Protein AF-A0A851G5E2-F1 (afdb_monomer_lite)

Structure (mmCIF, N/CA/C/O backbone):
data_AF-A0A851G5E2-F1
#
_entry.id   AF-A0A851G5E2-F1
#
loop_
_atom_site.group_PDB
_atom_site.id
_atom_site.type_symbol
_atom_site.label_atom_id
_atom_site.label_alt_id
_atom_site.label_comp_id
_atom_site.label_asym_id
_atom_site.label_entity_id
_atom_site.label_seq_id
_atom_site.pdbx_PDB_ins_code
_atom_site.Cartn_x
_atom_site.Cartn_y
_atom_site.Cartn_z
_atom_site.occupancy
_atom_site.B_iso_or_equiv
_atom_site.auth_seq_id
_atom_site.auth_comp_id
_atom_site.auth_asym_id
_atom_site.auth_atom_id
_atom_site.pdbx_PDB_model_num
ATOM 1 N N . MET A 1 1 ? -15.913 -4.562 7.575 1.00 40.44 1 MET A N 1
ATOM 2 C CA . MET A 1 1 ? -14.440 -4.598 7.731 1.00 40.44 1 MET A CA 1
ATOM 3 C C . MET A 1 1 ? -13.848 -4.770 6.353 1.00 40.44 1 MET A C 1
ATOM 5 O O . MET A 1 1 ? -14.316 -5.649 5.641 1.00 40.44 1 MET A O 1
ATOM 9 N N . ILE A 1 2 ? -12.958 -3.872 5.943 1.00 29.77 2 ILE A N 1
ATOM 10 C CA . ILE A 1 2 ? -12.624 -3.671 4.538 1.00 29.77 2 ILE A CA 1
ATOM 11 C C . ILE A 1 2 ? -11.145 -3.945 4.338 1.00 29.77 2 ILE A C 1
ATOM 13 O O . ILE A 1 2 ? -10.275 -3.302 4.914 1.00 29.77 2 ILE A O 1
ATOM 17 N N . SER A 1 3 ? -10.884 -4.963 3.534 1.00 35.50 3 SER A N 1
ATOM 18 C CA . SER A 1 3 ? -9.549 -5.460 3.249 1.00 35.50 3 SER A CA 1
ATOM 19 C C . SER A 1 3 ? -8.911 -4.660 2.116 1.00 35.50 3 SER A C 1
ATOM 21 O O . SER A 1 3 ? -9.549 -4.467 1.089 1.00 35.50 3 SER A O 1
ATOM 23 N N . TYR A 1 4 ? -7.653 -4.255 2.285 1.00 39.19 4 TYR A N 1
ATOM 24 C CA . TYR A 1 4 ? -6.773 -3.753 1.226 1.00 39.19 4 TYR A CA 1
ATOM 25 C C . TYR A 1 4 ? -5.666 -4.792 1.003 1.00 39.19 4 TYR A C 1
ATOM 27 O O . TYR A 1 4 ? -5.149 -5.345 1.975 1.00 39.19 4 TYR A O 1
ATOM 35 N N . GLN A 1 5 ? -5.346 -5.112 -0.253 1.00 44.69 5 GLN A N 1
ATOM 36 C CA . GLN A 1 5 ? -4.386 -6.162 -0.604 1.00 44.69 5 GLN A CA 1
ATOM 37 C C . GLN A 1 5 ? -3.057 -5.579 -1.084 1.00 44.69 5 GLN A C 1
ATOM 39 O O . GLN A 1 5 ? -3.024 -4.887 -2.094 1.00 44.69 5 GLN A O 1
ATOM 44 N N . GLU A 1 6 ? -1.957 -6.004 -0.465 1.00 39.84 6 GLU A N 1
ATOM 45 C CA . GLU A 1 6 ? -0.678 -6.156 -1.160 1.00 39.84 6 GLU A CA 1
ATOM 46 C C . GLU A 1 6 ? -0.006 -7.470 -0.716 1.00 39.84 6 GLU A C 1
ATOM 48 O O . GLU A 1 6 ? 0.286 -7.671 0.456 1.00 39.84 6 GLU A O 1
ATOM 53 N N . LEU A 1 7 ? 0.155 -8.380 -1.688 1.00 39.03 7 LEU A N 1
ATOM 54 C CA . LEU A 1 7 ? 1.101 -9.507 -1.759 1.00 39.03 7 LEU A CA 1
ATOM 55 C C . LEU A 1 7 ? 1.258 -10.443 -0.539 1.00 39.03 7 LEU A C 1
ATOM 57 O O . LEU A 1 7 ? 2.137 -10.241 0.277 1.00 39.03 7 LEU A O 1
ATOM 61 N N . VAL A 1 8 ? 0.537 -11.575 -0.535 1.00 37.22 8 VAL A N 1
ATOM 62 C CA . VAL A 1 8 ? 1.083 -12.953 -0.658 1.00 37.22 8 VAL A CA 1
ATOM 63 C C . VAL A 1 8 ? -0.094 -13.869 -1.022 1.00 37.22 8 VAL A C 1
ATOM 65 O O . VAL A 1 8 ? -1.099 -13.949 -0.319 1.00 37.22 8 VAL A O 1
ATOM 68 N N . ARG A 1 9 ? 0.000 -14.561 -2.163 1.00 41.72 9 ARG A N 1
ATOM 69 C CA . ARG A 1 9 ? -0.981 -15.572 -2.582 1.00 41.72 9 ARG A CA 1
ATOM 70 C C . ARG A 1 9 ? -1.024 -16.702 -1.554 1.00 41.72 9 ARG A C 1
ATOM 72 O O . ARG A 1 9 ? -0.116 -17.528 -1.549 1.00 41.72 9 ARG A O 1
ATOM 79 N N . THR A 1 10 ? -2.112 -16.823 -0.790 1.00 37.72 10 THR A N 1
ATOM 80 C CA . THR A 1 10 ? -2.692 -18.155 -0.521 1.00 37.72 10 THR A CA 1
ATOM 81 C C . THR A 1 10 ? -4.197 -18.134 -0.237 1.00 37.72 10 THR A C 1
ATOM 83 O O . THR A 1 10 ? -4.861 -19.073 -0.653 1.00 37.72 10 THR A O 1
ATOM 86 N N . PHE A 1 11 ? -4.793 -17.071 0.328 1.00 44.25 11 PHE A N 1
ATOM 87 C CA . PHE A 1 11 ? -6.260 -16.977 0.482 1.00 44.25 11 PHE A CA 1
ATOM 88 C C . PHE A 1 11 ? -6.763 -15.520 0.480 1.00 44.25 11 PHE A C 1
ATOM 90 O O . PHE A 1 11 ? -6.117 -14.663 1.082 1.00 44.25 11 PHE A O 1
ATOM 97 N N . PRO A 1 12 ? -7.907 -15.208 -0.162 1.00 57.44 12 PRO A N 1
ATOM 98 C CA . PRO A 1 12 ? -8.492 -13.872 -0.100 1.00 57.44 12 PRO A CA 1
ATOM 99 C C . PRO A 1 12 ? -8.936 -13.572 1.342 1.00 57.44 12 PRO A C 1
ATOM 101 O O . PRO A 1 12 ? -9.653 -14.364 1.951 1.00 57.44 12 PRO A O 1
ATOM 104 N N . ASN A 1 13 ? -8.518 -12.420 1.873 1.00 64.62 13 ASN A N 1
ATOM 105 C CA . ASN A 1 13 ? -8.986 -11.831 3.137 1.00 64.62 13 ASN A CA 1
ATOM 106 C C . ASN A 1 13 ? -8.504 -12.505 4.439 1.00 64.62 13 ASN A C 1
ATOM 108 O O . ASN A 1 13 ? -9.235 -12.492 5.428 1.00 64.62 13 ASN A O 1
ATOM 112 N N . ILE A 1 14 ? -7.304 -13.089 4.481 1.00 72.38 14 ILE A N 1
ATOM 113 C CA . ILE A 1 14 ? -6.687 -13.505 5.754 1.00 72.38 14 ILE A CA 1
ATOM 114 C C . ILE A 1 14 ? -5.698 -12.431 6.202 1.00 72.38 14 ILE A C 1
ATOM 116 O O . ILE A 1 14 ? -4.751 -12.118 5.486 1.00 72.38 14 ILE A O 1
ATOM 120 N N . TRP A 1 15 ? -5.945 -11.855 7.374 1.00 75.12 15 TRP A N 1
ATOM 121 C CA . TRP A 1 15 ? -5.050 -10.934 8.058 1.00 75.12 15 TRP A CA 1
ATOM 122 C C . TRP A 1 15 ? -4.247 -11.723 9.076 1.00 75.12 15 TRP A C 1
ATOM 124 O O . TRP A 1 15 ? -4.804 -12.328 9.986 1.00 75.12 15 TRP A O 1
ATOM 134 N N . ARG A 1 16 ? -2.938 -11.746 8.894 1.00 70.38 16 ARG A N 1
ATOM 135 C CA . ARG A 1 16 ? -2.016 -12.412 9.800 1.00 70.38 16 ARG A CA 1
ATOM 136 C C . ARG A 1 16 ? -1.575 -11.402 10.849 1.00 70.38 16 ARG A C 1
ATOM 138 O O . ARG A 1 16 ? -1.307 -10.267 10.491 1.00 70.38 16 ARG A O 1
ATOM 145 N N . PHE A 1 17 ? -1.498 -11.784 12.112 1.00 72.50 17 PHE A N 1
ATOM 146 C CA . PHE A 1 17 ? -0.977 -10.932 13.179 1.00 72.50 17 PHE A CA 1
ATOM 147 C C . PHE A 1 17 ? -0.005 -11.738 14.025 1.00 72.50 17 PHE A C 1
ATOM 149 O O . PHE A 1 17 ? -0.273 -12.901 14.326 1.00 72.50 17 PHE A O 1
ATOM 156 N N . ARG A 1 18 ? 1.115 -11.132 14.415 1.00 69.06 18 ARG A N 1
ATOM 157 C CA .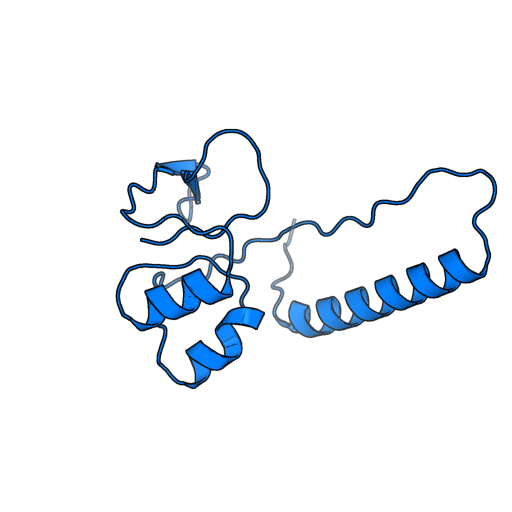 ARG A 1 18 ? 1.997 -11.711 15.429 1.00 69.06 18 ARG A CA 1
ATOM 158 C C . ARG A 1 18 ? 1.570 -11.163 16.785 1.00 69.06 18 ARG A C 1
ATOM 160 O O . ARG A 1 18 ? 1.254 -9.986 16.906 1.00 69.06 18 ARG A O 1
ATOM 167 N N . VAL A 1 19 ? 1.513 -12.016 17.801 1.00 66.12 19 VAL A N 1
ATOM 168 C CA . VAL A 1 19 ? 1.186 -11.558 19.156 1.00 66.12 19 VAL A CA 1
ATOM 169 C C . VAL A 1 19 ? 2.442 -10.970 19.797 1.00 66.12 19 VAL A C 1
ATOM 171 O O . VAL A 1 19 ? 3.482 -11.621 19.840 1.00 66.12 19 VAL A O 1
ATOM 174 N N . HIS A 1 20 ? 2.355 -9.747 20.323 1.00 62.59 20 HIS A N 1
ATOM 175 C CA . HIS A 1 20 ? 3.478 -9.083 20.987 1.00 62.59 20 HIS A CA 1
ATOM 176 C C . HIS A 1 20 ? 4.080 -9.960 22.104 1.00 62.59 20 HIS A C 1
ATOM 178 O O . HIS A 1 20 ? 3.400 -10.294 23.075 1.00 62.59 20 HIS A O 1
ATOM 184 N N . GLY A 1 21 ? 5.366 -10.304 21.980 1.00 63.59 21 GLY A N 1
ATOM 185 C CA . GLY A 1 21 ? 6.092 -11.143 22.946 1.00 63.59 21 GLY A CA 1
ATOM 186 C C . GLY A 1 21 ? 5.961 -12.657 22.733 1.00 63.59 21 GLY A C 1
ATOM 187 O O . GLY A 1 21 ? 6.449 -13.421 23.562 1.00 63.59 21 GLY A O 1
ATOM 188 N N . SER A 1 22 ? 5.335 -13.097 21.640 1.00 66.50 22 SER A N 1
ATOM 189 C CA . SER A 1 22 ? 5.270 -14.498 21.218 1.00 66.50 22 SER A CA 1
ATOM 190 C C . SER A 1 22 ? 5.665 -14.619 19.743 1.00 66.50 22 SER A C 1
ATOM 192 O O . SER A 1 22 ? 5.399 -13.719 18.950 1.00 66.50 22 SER A O 1
ATOM 194 N N . ASP A 1 23 ? 6.274 -15.740 19.353 1.00 68.62 23 ASP A N 1
ATOM 195 C CA . ASP A 1 23 ? 6.474 -16.071 17.930 1.00 68.62 23 ASP A CA 1
ATOM 196 C C . ASP A 1 23 ? 5.211 -16.697 17.303 1.00 68.62 23 ASP A C 1
ATOM 198 O O . ASP A 1 23 ? 5.206 -17.129 16.153 1.00 68.62 23 ASP A O 1
ATOM 202 N N . ASP A 1 24 ? 4.116 -16.746 18.067 1.00 71.81 24 ASP A N 1
ATOM 203 C CA . ASP A 1 24 ? 2.845 -17.277 17.602 1.00 71.81 24 ASP A CA 1
ATOM 204 C C . ASP A 1 24 ? 2.141 -16.288 16.661 1.00 71.81 24 ASP A C 1
ATOM 206 O O . ASP A 1 24 ? 2.003 -15.086 16.931 1.00 71.81 24 ASP A O 1
ATOM 210 N N . VAL A 1 25 ? 1.704 -16.824 15.527 1.00 72.31 25 VAL A N 1
ATOM 211 C CA . VAL A 1 25 ? 1.146 -16.079 14.405 1.00 72.31 25 VAL A CA 1
ATOM 212 C C . VAL A 1 25 ? -0.312 -16.482 14.242 1.00 72.31 25 VAL A C 1
ATOM 214 O O . VAL A 1 25 ? -0.622 -17.623 13.905 1.00 72.31 25 VAL A O 1
ATOM 217 N N . GLN A 1 26 ? -1.219 -15.532 14.455 1.00 72.31 26 GLN A N 1
ATOM 218 C CA . GLN A 1 26 ? -2.652 -15.754 14.320 1.00 72.31 26 GLN A CA 1
ATOM 219 C C . GLN A 1 26 ? -3.169 -15.268 12.969 1.00 72.31 26 GLN A C 1
ATOM 221 O O . GLN A 1 26 ? -3.072 -14.090 12.625 1.00 72.31 26 GLN A O 1
ATOM 226 N N . ASP A 1 27 ? -3.791 -16.185 12.235 1.00 76.31 27 ASP A N 1
ATOM 227 C CA . ASP A 1 27 ? -4.477 -15.900 10.981 1.00 76.31 27 ASP A CA 1
ATOM 228 C C . ASP A 1 27 ? -5.956 -15.586 11.251 1.00 76.31 27 ASP A C 1
ATOM 230 O O . ASP A 1 27 ? -6.750 -16.453 11.615 1.00 76.31 27 ASP A O 1
ATOM 234 N N . TYR A 1 28 ? -6.350 -14.336 11.027 1.00 70.00 28 TYR A N 1
ATOM 235 C CA . TYR A 1 28 ? -7.726 -13.862 11.118 1.00 70.00 28 TYR A CA 1
ATOM 236 C C . TYR A 1 28 ? -8.350 -13.771 9.732 1.00 70.00 28 TYR A C 1
ATOM 238 O O . TYR A 1 28 ? -8.005 -12.918 8.915 1.00 70.00 28 TYR A O 1
ATOM 246 N N . ARG A 1 29 ? -9.330 -14.633 9.456 1.00 72.12 29 ARG A N 1
ATOM 247 C CA . ARG A 1 29 ? -10.132 -14.530 8.234 1.00 72.12 29 ARG A CA 1
ATOM 248 C C . ARG A 1 29 ? -11.161 -13.410 8.378 1.00 72.12 29 ARG A C 1
ATOM 250 O O . ARG A 1 29 ? -12.096 -13.514 9.168 1.00 72.12 29 ARG A O 1
ATOM 257 N N . VAL A 1 30 ? -11.025 -12.371 7.565 1.00 67.56 30 VAL A N 1
ATOM 258 C CA . VAL A 1 30 ? -11.946 -11.237 7.525 1.00 67.56 30 VAL A CA 1
ATOM 259 C C . VAL A 1 30 ? -13.201 -11.618 6.741 1.00 67.56 30 VAL A C 1
ATOM 261 O O . VAL A 1 30 ? -13.180 -11.773 5.521 1.00 67.56 30 VAL A O 1
ATOM 264 N N . THR A 1 31 ? -14.321 -11.740 7.449 1.00 64.88 31 THR A N 1
ATOM 265 C CA . THR A 1 31 ? -15.661 -12.001 6.900 1.00 64.88 31 THR A CA 1
ATOM 266 C C . THR A 1 31 ? -16.446 -10.695 6.735 1.00 64.88 31 THR A C 1
ATOM 268 O O . THR A 1 31 ? -17.493 -10.477 7.339 1.00 64.88 31 THR A O 1
ATOM 271 N N . GLY A 1 32 ? -15.905 -9.764 5.948 1.00 65.69 32 GLY A N 1
ATOM 272 C CA . GLY A 1 32 ? -16.566 -8.490 5.656 1.00 65.69 32 GLY A CA 1
ATOM 273 C C . GLY A 1 32 ? -17.631 -8.607 4.561 1.00 65.69 32 GLY A C 1
ATOM 274 O O . GLY A 1 32 ? -17.441 -9.330 3.589 1.00 65.69 32 GLY A O 1
ATOM 275 N N . ASN A 1 33 ? -18.712 -7.826 4.671 1.00 68.94 33 ASN A N 1
ATOM 276 C CA . ASN A 1 33 ? -19.729 -7.688 3.612 1.00 68.94 33 ASN A CA 1
ATOM 277 C C . ASN A 1 33 ? -19.210 -6.959 2.359 1.00 68.94 33 ASN A C 1
ATOM 279 O O . ASN A 1 33 ? -19.854 -6.993 1.315 1.00 68.94 33 ASN A O 1
ATOM 283 N N . TYR A 1 34 ? -18.065 -6.282 2.473 1.00 68.69 34 TYR A N 1
ATOM 284 C CA . TYR A 1 34 ? -17.470 -5.475 1.416 1.00 68.69 34 TYR A CA 1
ATOM 285 C C . TYR A 1 34 ? -16.016 -5.887 1.214 1.00 68.69 34 TYR A C 1
ATOM 287 O O . TYR A 1 34 ? -15.219 -5.867 2.154 1.00 68.69 34 TYR A O 1
ATOM 295 N N . ILE A 1 35 ? -15.685 -6.244 -0.023 1.00 71.75 35 ILE A N 1
ATOM 296 C CA . ILE A 1 35 ? -14.327 -6.526 -0.484 1.00 71.75 35 ILE A CA 1
ATOM 297 C C . ILE A 1 35 ? -14.018 -5.474 -1.542 1.00 71.75 35 ILE A C 1
ATOM 299 O O . ILE A 1 35 ? -14.801 -5.293 -2.472 1.00 71.75 35 ILE A O 1
ATOM 303 N N . CYS A 1 36 ? -12.897 -4.778 -1.397 1.00 69.19 36 CYS A N 1
ATOM 304 C CA . CYS A 1 36 ? -12.422 -3.833 -2.395 1.00 69.19 36 CYS A CA 1
ATOM 305 C C . CYS A 1 36 ? -10.938 -4.066 -2.666 1.00 69.19 36 CYS A C 1
ATOM 307 O O . CYS A 1 36 ? -10.176 -4.427 -1.776 1.00 69.19 36 CYS A O 1
ATOM 309 N N . ASP A 1 37 ? -10.536 -3.839 -3.904 1.00 74.44 37 ASP A N 1
ATOM 310 C CA . ASP A 1 37 ? -9.152 -3.870 -4.376 1.00 74.44 37 ASP A CA 1
ATOM 311 C C . ASP A 1 37 ? -8.517 -2.467 -4.418 1.00 74.44 37 ASP A C 1
ATOM 313 O O . ASP A 1 37 ? -7.307 -2.332 -4.574 1.00 74.44 37 ASP A O 1
ATOM 317 N N . ASN A 1 38 ? -9.319 -1.415 -4.232 1.00 80.88 38 ASN A N 1
ATOM 318 C CA . ASN A 1 38 ? -8.887 -0.023 -4.274 1.00 80.88 38 ASN A CA 1
ATOM 319 C C . ASN A 1 38 ? -8.766 0.593 -2.867 1.00 80.88 38 ASN A C 1
ATOM 321 O O . ASN A 1 38 ? -9.736 0.622 -2.104 1.00 80.88 38 ASN A O 1
ATOM 325 N N . THR A 1 39 ? -7.602 1.177 -2.554 1.00 78.19 39 THR A N 1
ATOM 326 C CA . THR A 1 39 ? -7.332 1.873 -1.281 1.00 78.19 39 THR A CA 1
ATOM 327 C C . THR A 1 39 ? -8.298 3.022 -1.050 1.00 78.19 39 THR A C 1
ATOM 329 O O . THR A 1 39 ? -8.724 3.255 0.076 1.00 78.19 39 THR A O 1
ATOM 332 N N . GLN A 1 40 ? -8.631 3.769 -2.104 1.00 81.69 40 GLN A N 1
ATOM 333 C CA . GLN A 1 40 ? -9.439 4.975 -1.984 1.00 81.69 40 GLN A CA 1
ATOM 334 C C . GLN A 1 40 ? -10.878 4.631 -1.600 1.00 81.69 40 GLN A C 1
ATOM 336 O O . GLN A 1 40 ? -11.425 5.225 -0.676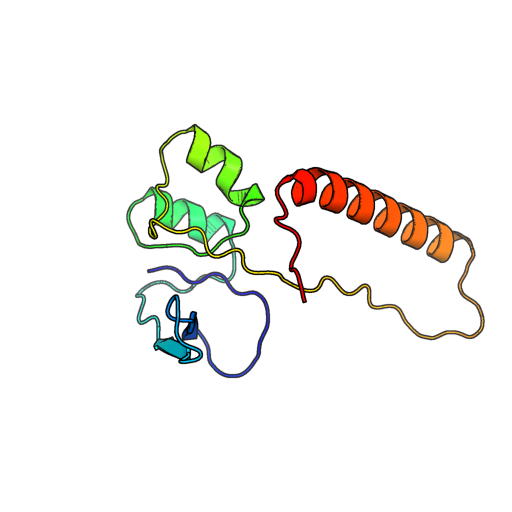 1.00 81.69 40 GLN A O 1
ATOM 341 N N . THR A 1 41 ? -11.466 3.621 -2.242 1.00 83.88 41 THR A N 1
ATOM 342 C CA . THR A 1 41 ? -12.787 3.102 -1.864 1.00 83.88 41 THR A CA 1
ATOM 343 C C . THR A 1 41 ? -12.763 2.543 -0.443 1.00 83.88 41 THR A C 1
ATOM 345 O O . THR A 1 41 ? -13.684 2.804 0.330 1.00 83.88 41 THR A O 1
ATOM 348 N N . ALA A 1 42 ? -11.693 1.832 -0.070 1.00 81.88 42 ALA A N 1
ATOM 349 C CA . ALA A 1 42 ? -11.533 1.300 1.279 1.00 81.88 42 ALA A CA 1
ATOM 350 C C . ALA A 1 42 ? -11.522 2.402 2.349 1.00 81.88 42 ALA A C 1
ATOM 352 O O . ALA A 1 42 ? -12.190 2.282 3.376 1.00 81.88 42 ALA A O 1
ATOM 353 N N . LEU A 1 43 ? -10.797 3.490 2.077 1.00 83.62 43 LEU A N 1
ATOM 354 C CA . LEU A 1 43 ? -10.716 4.667 2.937 1.00 83.62 43 LEU A CA 1
ATOM 355 C C . LEU A 1 43 ? -12.071 5.361 3.078 1.00 83.62 43 LEU A C 1
ATOM 357 O O . LEU A 1 43 ? -12.479 5.643 4.199 1.00 83.62 43 LEU A O 1
ATOM 361 N N . GLU A 1 44 ? -12.791 5.599 1.978 1.00 84.56 44 GLU A N 1
ATOM 362 C CA . GLU A 1 44 ? -14.118 6.230 2.035 1.00 84.56 44 GLU A CA 1
ATOM 363 C C . GLU A 1 44 ? -15.105 5.410 2.864 1.00 84.56 44 GLU A C 1
ATOM 365 O O . GLU A 1 44 ? -15.852 5.942 3.683 1.00 84.56 44 G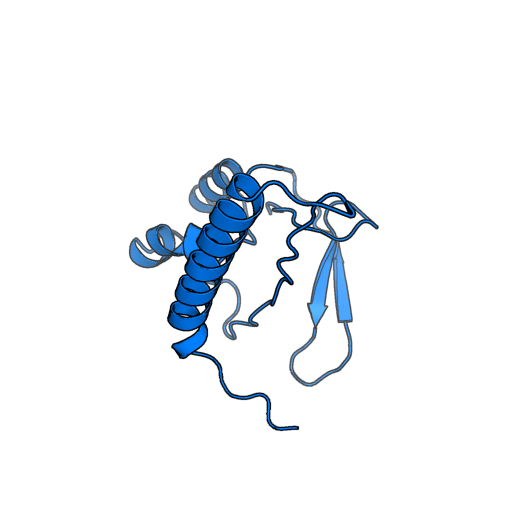LU A O 1
ATOM 370 N N . LEU A 1 45 ? -15.101 4.093 2.697 1.00 85.00 45 LEU A N 1
ATOM 371 C CA . LEU A 1 45 ? -15.975 3.231 3.474 1.00 85.00 45 LEU A CA 1
ATOM 372 C C . LEU A 1 45 ? -15.576 3.204 4.962 1.00 85.00 45 LEU A C 1
ATOM 374 O O . LEU A 1 45 ? -16.453 3.223 5.826 1.00 85.00 45 LEU A O 1
ATOM 378 N N . ALA A 1 46 ? -14.276 3.216 5.279 1.00 84.38 46 ALA A N 1
ATOM 379 C CA . ALA A 1 46 ? -13.798 3.333 6.658 1.00 84.38 46 ALA A CA 1
ATOM 380 C C . ALA A 1 46 ? -14.217 4.670 7.295 1.00 84.38 46 ALA A C 1
ATOM 382 O O . ALA A 1 46 ? -14.714 4.674 8.420 1.00 84.38 46 ALA A O 1
ATOM 383 N N . ARG A 1 47 ? -14.127 5.786 6.555 1.00 83.69 47 ARG A N 1
ATOM 384 C CA . ARG A 1 47 ? -14.625 7.102 7.003 1.00 83.69 47 ARG A CA 1
ATOM 385 C C . ARG A 1 47 ? -16.124 7.098 7.296 1.00 83.69 47 ARG A C 1
ATOM 387 O O . ARG A 1 47 ? -16.573 7.759 8.223 1.00 83.69 47 ARG A O 1
ATOM 394 N N . ASN A 1 48 ? -16.899 6.338 6.526 1.00 86.94 48 ASN A N 1
ATOM 395 C CA . ASN A 1 48 ? -18.339 6.179 6.731 1.00 86.94 48 ASN A CA 1
ATOM 396 C C . ASN A 1 48 ? -18.692 5.143 7.819 1.00 86.94 48 ASN A C 1
ATOM 398 O O . ASN A 1 48 ? -19.842 4.719 7.907 1.00 86.94 48 ASN A O 1
ATOM 402 N N . ASN A 1 49 ? -17.733 4.736 8.660 1.00 80.38 49 ASN A N 1
ATOM 403 C CA . ASN A 1 49 ? -17.906 3.749 9.733 1.00 80.38 49 ASN A CA 1
ATOM 404 C C . ASN A 1 49 ? -18.301 2.340 9.245 1.00 80.38 49 ASN A C 1
ATOM 406 O O . ASN A 1 49 ? -18.867 1.548 9.998 1.00 80.38 49 ASN A O 1
ATOM 410 N N . LEU A 1 50 ? -17.984 1.988 7.993 1.00 80.69 50 LEU A N 1
ATOM 411 C CA . LEU A 1 50 ? -18.322 0.686 7.394 1.00 80.69 50 LEU A CA 1
ATOM 412 C C . LEU A 1 50 ? -17.204 -0.364 7.556 1.00 80.69 50 LEU A C 1
ATOM 414 O O . LEU A 1 50 ? -17.284 -1.487 7.035 1.00 80.69 50 LEU A O 1
ATOM 418 N N . GLY A 1 51 ? -16.158 -0.047 8.324 1.00 77.75 51 GLY A N 1
ATOM 419 C CA . GLY A 1 51 ? -15.165 -1.025 8.744 1.00 77.75 51 GLY A CA 1
ATOM 420 C C . GLY A 1 51 ? -13.806 -0.452 9.115 1.00 77.75 51 GLY A C 1
ATOM 421 O O . GLY A 1 51 ? -13.612 0.751 9.219 1.00 77.75 51 GLY A O 1
ATOM 422 N N . ILE A 1 52 ? -12.867 -1.377 9.286 1.00 79.44 52 ILE A N 1
ATOM 423 C CA . ILE A 1 52 ? -11.442 -1.124 9.495 1.00 79.44 52 ILE A CA 1
ATOM 424 C C . ILE A 1 52 ? -10.740 -1.318 8.155 1.00 79.44 52 ILE A C 1
ATOM 426 O O . ILE A 1 52 ? -11.115 -2.240 7.427 1.00 79.44 52 ILE A O 1
ATOM 430 N N . VAL A 1 53 ? -9.753 -0.474 7.857 1.00 79.81 53 VAL A N 1
ATOM 431 C CA . VAL A 1 53 ? -8.896 -0.559 6.670 1.00 79.81 53 VAL A CA 1
ATOM 432 C C . VAL A 1 53 ? -7.440 -0.712 7.095 1.00 79.81 53 VAL A C 1
ATOM 434 O O . VAL A 1 53 ? -6.990 -0.063 8.038 1.00 79.81 53 VAL A O 1
ATOM 437 N N . PHE A 1 54 ? -6.703 -1.559 6.383 1.00 76.56 54 PHE A N 1
ATOM 438 C CA . PHE A 1 54 ? -5.252 -1.652 6.491 1.00 76.56 54 PHE A CA 1
ATOM 439 C C . PHE A 1 54 ? -4.638 -0.881 5.323 1.00 76.56 54 PHE A C 1
ATOM 441 O O . PHE A 1 54 ? -4.896 -1.216 4.176 1.00 76.56 54 PHE A O 1
ATOM 448 N N . ALA A 1 55 ? -3.886 0.186 5.574 1.00 76.88 55 ALA A N 1
ATOM 449 C CA . ALA A 1 55 ? -3.292 0.983 4.503 1.00 76.88 55 ALA A CA 1
ATOM 450 C C . ALA A 1 55 ? -1.935 1.556 4.932 1.00 76.88 55 ALA A C 1
ATOM 452 O O . ALA A 1 55 ? -1.708 1.752 6.130 1.00 76.88 55 ALA A O 1
ATOM 453 N N . PRO A 1 56 ? -1.045 1.870 3.975 1.00 74.38 56 PRO A N 1
ATOM 454 C CA . PRO A 1 56 ? 0.220 2.527 4.274 1.00 74.38 56 PRO A CA 1
ATOM 455 C C . PRO A 1 56 ? 0.014 3.854 5.017 1.00 74.38 56 PRO A C 1
ATOM 457 O O . PRO A 1 56 ? -0.910 4.618 4.708 1.00 74.38 56 PRO A O 1
ATOM 460 N N . LYS A 1 57 ? 0.918 4.164 5.959 1.00 74.50 57 LYS A N 1
ATOM 461 C CA . LYS A 1 57 ? 0.862 5.383 6.794 1.00 74.50 57 LYS A CA 1
ATOM 462 C C . LYS A 1 57 ? 0.703 6.662 5.958 1.00 74.50 57 LYS A C 1
ATOM 464 O O . LYS A 1 57 ? -0.022 7.573 6.355 1.00 74.50 57 LYS A O 1
ATOM 469 N N . GLU A 1 58 ? 1.297 6.704 4.768 1.00 75.25 58 GLU A N 1
ATOM 470 C CA . GLU A 1 58 ? 1.291 7.909 3.930 1.00 75.25 58 GLU A CA 1
ATOM 471 C C . GLU A 1 58 ? -0.052 8.204 3.285 1.00 75.25 58 GLU A C 1
ATOM 473 O O . GLU A 1 58 ? -0.441 9.371 3.192 1.00 75.25 58 GLU A O 1
ATOM 478 N N . SER A 1 59 ? -0.812 7.167 2.941 1.00 74.88 59 SER A N 1
ATOM 479 C CA . SER A 1 59 ? -2.191 7.319 2.478 1.00 74.88 59 SER A CA 1
ATOM 480 C C . SER A 1 59 ? -3.106 7.804 3.607 1.00 74.88 59 SER A C 1
ATOM 482 O O . SER A 1 59 ? -4.036 8.571 3.363 1.00 74.88 59 SER A O 1
ATOM 484 N N . LEU A 1 60 ? -2.812 7.413 4.852 1.00 77.31 60 LEU A N 1
ATOM 485 C CA . LEU A 1 60 ? -3.597 7.754 6.042 1.00 77.31 60 LEU A CA 1
ATOM 486 C C . LEU A 1 60 ? -3.228 9.109 6.661 1.00 77.31 60 LEU A C 1
ATOM 488 O O . LEU A 1 60 ? -4.002 9.648 7.448 1.00 77.31 60 LEU A O 1
ATOM 492 N N . ARG A 1 61 ? -2.082 9.701 6.300 1.00 77.56 61 ARG A N 1
ATOM 493 C CA . ARG A 1 61 ? -1.547 10.926 6.923 1.00 77.56 61 ARG A CA 1
ATOM 494 C C . ARG A 1 61 ? -2.534 12.100 6.919 1.00 77.56 61 ARG A C 1
ATOM 496 O O . ARG A 1 61 ? -2.566 12.873 7.874 1.00 77.56 61 ARG A O 1
ATOM 503 N N . LYS A 1 62 ? -3.325 12.253 5.853 1.00 79.44 62 LYS A N 1
ATOM 504 C CA . LYS A 1 62 ? -4.351 13.308 5.753 1.00 79.44 62 LYS A CA 1
ATOM 505 C C . LYS A 1 62 ? -5.526 13.042 6.699 1.00 79.44 62 LYS A C 1
ATOM 507 O O . LYS A 1 62 ? -5.952 13.940 7.413 1.00 79.44 62 LYS A O 1
ATOM 512 N N . GLU A 1 63 ? -5.978 11.797 6.760 1.00 78.75 63 GLU A N 1
ATOM 513 C CA . GLU A 1 63 ? -7.130 11.377 7.565 1.00 78.75 63 GLU A CA 1
ATOM 514 C C . GLU A 1 63 ? -6.849 11.369 9.058 1.00 78.75 63 GLU A C 1
ATOM 516 O O . GLU A 1 63 ? -7.702 11.757 9.854 1.00 78.75 63 GLU A O 1
ATOM 521 N N . LEU A 1 64 ? -5.627 10.988 9.424 1.00 78.44 64 LEU A N 1
ATOM 522 C CA . LEU A 1 64 ? -5.162 11.003 10.801 1.00 78.44 64 LEU A CA 1
ATOM 523 C C . LEU A 1 64 ? -5.057 12.439 11.330 1.00 78.44 64 LEU A C 1
ATOM 525 O O . LEU A 1 64 ? -5.443 12.709 12.462 1.00 78.44 64 LEU A O 1
ATOM 529 N N . LYS A 1 65 ? -4.594 13.381 10.493 1.00 80.19 65 LYS A N 1
ATOM 530 C CA . LYS A 1 65 ? -4.568 14.815 10.831 1.00 80.19 65 LYS A CA 1
ATOM 531 C C . LYS A 1 65 ? -5.967 15.405 10.983 1.00 80.19 65 LYS A C 1
ATOM 533 O O . LYS A 1 65 ? -6.170 16.252 11.844 1.00 80.19 65 LYS A O 1
ATOM 538 N N . ASN A 1 66 ? -6.913 14.952 10.165 1.00 79.94 66 ASN A N 1
ATOM 539 C CA . ASN A 1 66 ? -8.301 15.403 10.222 1.00 79.94 66 ASN A CA 1
ATOM 540 C C . ASN A 1 66 ? -9.103 14.735 11.357 1.00 79.94 66 ASN A C 1
ATOM 542 O O . ASN A 1 66 ? -10.255 15.099 11.574 1.00 79.94 66 ASN A O 1
ATOM 546 N N . GLY A 1 67 ? -8.532 13.746 12.058 1.00 77.94 67 GLY A N 1
ATOM 547 C CA . GLY A 1 67 ? -9.201 13.001 13.130 1.00 77.94 67 GLY A CA 1
ATOM 548 C C . GLY A 1 67 ? -10.357 12.112 12.657 1.00 77.94 67 GLY A C 1
ATOM 549 O O . GLY A 1 67 ? -11.129 11.629 13.478 1.00 77.94 67 GLY A O 1
ATOM 550 N N . SER A 1 68 ? -10.499 11.899 11.344 1.00 79.25 68 SER A N 1
ATOM 551 C CA . SER A 1 68 ? -11.585 11.097 10.761 1.00 79.25 68 SER A CA 1
ATOM 552 C C . SER A 1 68 ? -11.331 9.592 10.862 1.00 79.25 68 SER A C 1
ATOM 554 O O . SER A 1 68 ? -12.271 8.807 10.794 1.00 79.25 68 SER A O 1
ATOM 556 N N . LEU A 1 69 ? -10.070 9.185 11.031 1.00 81.19 69 LEU A N 1
ATOM 557 C CA . LEU A 1 69 ? -9.671 7.800 11.271 1.00 81.19 69 LEU A CA 1
ATOM 558 C C . LEU A 1 69 ? -8.817 7.726 12.535 1.00 81.19 69 LEU A C 1
ATOM 560 O O . LEU A 1 69 ? -7.967 8.585 12.773 1.00 81.19 69 LEU A O 1
ATOM 564 N N . VAL A 1 70 ? -9.031 6.676 13.325 1.00 82.06 70 VAL A N 1
ATOM 565 C CA . VAL A 1 70 ? -8.324 6.424 14.585 1.00 82.06 70 VAL A CA 1
ATOM 566 C C . VAL A 1 70 ? -7.567 5.097 14.464 1.00 82.06 70 VAL A C 1
ATOM 568 O O . VAL A 1 70 ? -8.115 4.137 13.911 1.00 82.06 70 VAL A O 1
ATOM 571 N N . PRO A 1 71 ? -6.313 5.009 14.946 1.00 79.12 71 PRO A N 1
ATOM 572 C CA . PRO A 1 71 ? -5.588 3.744 14.971 1.00 79.12 71 PRO A CA 1
ATOM 573 C C . PRO A 1 71 ? -6.324 2.726 15.851 1.00 79.12 71 PRO A C 1
ATOM 575 O O . PRO A 1 71 ? -6.711 3.027 16.976 1.00 79.12 71 PRO A O 1
ATOM 578 N N . CYS A 1 72 ? -6.518 1.511 15.335 1.00 77.44 72 CYS A N 1
ATOM 579 C CA . CYS A 1 72 ? -7.244 0.454 16.048 1.00 77.44 72 CYS A CA 1
ATOM 580 C C . CYS A 1 72 ? -6.404 -0.233 17.136 1.00 77.44 72 CYS A C 1
ATOM 582 O O . CYS A 1 72 ? -6.967 -0.785 18.076 1.00 77.44 72 CYS A O 1
ATOM 584 N N . PHE A 1 73 ? -5.073 -0.206 17.015 1.00 75.06 73 PHE A N 1
ATOM 585 C CA . PHE A 1 73 ? -4.159 -0.856 17.951 1.00 75.06 73 PHE A CA 1
ATOM 586 C C . PHE A 1 73 ? -3.319 0.183 18.709 1.00 75.06 73 PHE A C 1
ATOM 588 O O . PHE A 1 73 ? -2.843 1.138 18.090 1.00 75.06 73 PHE A O 1
ATOM 595 N N . PRO A 1 74 ? -3.118 0.009 20.031 1.00 62.12 74 PRO A N 1
ATOM 596 C CA . PRO A 1 74 ? -2.345 0.941 20.854 1.00 62.12 74 PRO A CA 1
ATOM 597 C C . PRO A 1 74 ? -0.840 0.892 20.559 1.00 62.12 74 PRO A C 1
ATOM 599 O O . PRO A 1 74 ? -0.151 1.888 20.752 1.00 62.12 74 PRO A O 1
ATOM 602 N N . HIS A 1 75 ? -0.339 -0.243 20.064 1.00 63.78 75 HIS A N 1
ATOM 603 C CA . HIS A 1 75 ? 1.038 -0.400 19.606 1.00 63.78 75 HIS A CA 1
ATOM 604 C C . HIS A 1 75 ? 1.032 -0.405 18.074 1.00 63.78 75 HIS A C 1
ATOM 606 O O . HIS A 1 75 ? 0.366 -1.238 17.457 1.00 63.78 75 HIS A O 1
ATOM 612 N N . GLN A 1 76 ? 1.728 0.554 17.457 1.00 58.56 76 GLN A N 1
ATOM 613 C CA . GLN A 1 76 ? 1.968 0.538 16.015 1.00 58.56 76 GLN A CA 1
ATOM 614 C C . GLN A 1 76 ? 2.982 -0.562 15.715 1.00 58.56 76 GLN A C 1
ATOM 616 O O . GLN A 1 76 ? 4.184 -0.330 15.792 1.00 58.56 76 GLN A O 1
ATOM 621 N N . GLU A 1 77 ? 2.511 -1.753 15.360 1.00 58.22 77 GLU A N 1
ATOM 622 C CA . GLU A 1 77 ? 3.386 -2.688 14.664 1.00 58.22 77 GLU A CA 1
ATOM 623 C C . GLU A 1 77 ? 3.703 -2.095 13.290 1.00 58.22 77 GLU A C 1
ATOM 625 O O . GLU A 1 77 ? 2.804 -1.785 12.502 1.00 58.22 77 GLU A O 1
ATOM 630 N N . GLU A 1 78 ? 4.986 -1.859 13.026 1.00 59.16 78 GLU A N 1
ATOM 631 C CA . GLU A 1 78 ? 5.451 -1.445 11.710 1.00 59.16 78 GLU A CA 1
ATOM 632 C C . GLU A 1 78 ? 5.642 -2.679 10.842 1.00 59.16 78 GLU A C 1
ATOM 634 O O . GLU A 1 78 ? 6.446 -3.564 11.128 1.00 59.16 78 GLU A O 1
ATOM 639 N N . TRP A 1 79 ? 4.848 -2.731 9.780 1.00 60.91 79 TRP A N 1
ATOM 640 C CA . TRP A 1 79 ? 4.919 -3.774 8.777 1.00 60.91 79 TRP A CA 1
ATOM 641 C C . TRP A 1 79 ? 5.835 -3.289 7.662 1.00 60.91 79 TRP A C 1
ATOM 643 O O . TRP A 1 79 ? 5.572 -2.259 7.036 1.00 60.91 79 TRP A O 1
ATOM 653 N N . TRP A 1 80 ? 6.914 -4.028 7.429 1.00 63.09 80 TRP A N 1
ATOM 654 C CA . TRP A 1 80 ? 7.883 -3.731 6.381 1.00 63.09 80 TRP A CA 1
ATOM 655 C C . TRP A 1 80 ? 7.520 -4.521 5.127 1.00 63.09 80 TRP A C 1
ATOM 657 O O . TRP A 1 80 ? 7.327 -5.734 5.186 1.00 63.09 80 TRP A O 1
ATOM 667 N N . LEU A 1 81 ? 7.410 -3.824 3.996 1.00 68.19 81 LEU A N 1
ATOM 668 C CA . LEU A 1 81 ? 7.213 -4.437 2.687 1.00 68.19 81 LEU A CA 1
ATOM 669 C C . LEU A 1 81 ? 8.470 -4.220 1.846 1.00 68.19 81 LEU A C 1
ATOM 671 O O . LEU A 1 81 ? 8.898 -3.081 1.647 1.00 68.19 81 LEU A O 1
ATOM 675 N N . ASP A 1 82 ? 9.034 -5.307 1.324 1.00 69.00 82 ASP A N 1
ATOM 676 C CA . ASP A 1 82 ? 10.195 -5.238 0.442 1.00 69.00 82 ASP A CA 1
ATOM 677 C C . ASP A 1 82 ? 9.793 -4.723 -0.944 1.00 69.00 82 ASP A C 1
ATOM 679 O O . ASP A 1 82 ? 9.096 -5.390 -1.714 1.00 69.00 82 ASP A O 1
ATOM 683 N N . LEU A 1 83 ? 10.277 -3.532 -1.297 1.00 72.00 83 LEU A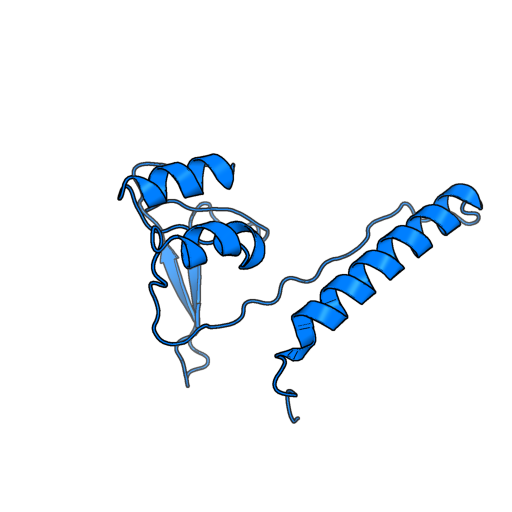 N 1
ATOM 684 C CA . LEU A 1 83 ? 10.100 -2.973 -2.632 1.00 72.00 83 LEU A CA 1
ATOM 685 C C . LEU A 1 83 ? 11.221 -3.458 -3.558 1.00 72.00 83 LEU A C 1
ATOM 687 O O . LEU A 1 83 ? 12.369 -3.031 -3.443 1.00 72.00 83 LEU A O 1
ATOM 691 N N . THR A 1 84 ? 10.880 -4.314 -4.523 1.00 79.50 84 THR A N 1
ATOM 692 C CA . THR A 1 84 ? 11.843 -4.845 -5.501 1.00 79.50 84 THR A CA 1
ATOM 693 C C . THR A 1 84 ? 11.602 -4.265 -6.891 1.00 79.50 84 THR A C 1
ATOM 695 O O . THR A 1 84 ? 10.525 -4.414 -7.467 1.00 79.50 84 THR A O 1
ATOM 698 N N . ALA A 1 85 ? 12.631 -3.649 -7.475 1.00 78.31 85 ALA A N 1
ATOM 699 C CA . ALA A 1 85 ? 12.598 -3.216 -8.868 1.00 78.31 85 ALA A CA 1
ATOM 700 C C . ALA A 1 85 ? 12.868 -4.406 -9.802 1.00 78.31 85 ALA A C 1
ATOM 702 O O . ALA A 1 85 ? 13.950 -4.993 -9.783 1.00 78.31 85 ALA A O 1
ATOM 703 N N . ILE A 1 86 ? 11.892 -4.748 -10.646 1.00 83.50 86 ILE A N 1
ATOM 704 C CA . ILE A 1 86 ? 11.997 -5.855 -11.602 1.00 83.50 86 ILE A CA 1
ATOM 705 C C . ILE A 1 86 ? 12.226 -5.290 -13.001 1.00 83.50 86 ILE A C 1
ATOM 707 O O . ILE A 1 86 ? 11.435 -4.498 -13.510 1.00 83.50 86 ILE A O 1
ATOM 711 N N . PHE A 1 87 ? 13.293 -5.736 -13.655 1.00 81.88 87 PHE A N 1
ATOM 712 C CA . PHE A 1 87 ? 13.602 -5.375 -15.033 1.00 81.88 87 PHE A CA 1
ATOM 713 C C . PHE A 1 87 ? 14.150 -6.580 -15.798 1.00 81.88 87 PHE A C 1
ATOM 715 O O . PHE A 1 87 ? 14.709 -7.519 -15.232 1.00 81.88 87 PHE A O 1
ATOM 722 N N . ARG A 1 88 ? 13.972 -6.575 -17.122 1.00 80.19 88 ARG A N 1
ATOM 723 C CA . ARG A 1 88 ? 14.411 -7.685 -17.974 1.00 80.19 88 ARG A CA 1
ATOM 724 C C . ARG A 1 88 ? 15.937 -7.777 -17.975 1.00 80.19 88 ARG A C 1
ATOM 726 O O . ARG A 1 88 ? 16.602 -6.807 -18.333 1.00 80.19 88 ARG A O 1
ATOM 733 N N . LYS A 1 89 ? 16.480 -8.959 -17.673 1.00 76.19 89 LYS A N 1
ATOM 734 C CA . LYS A 1 89 ? 17.913 -9.250 -17.820 1.00 76.19 89 LYS A CA 1
ATOM 735 C C . LYS A 1 89 ? 18.314 -9.123 -19.296 1.00 76.19 89 LYS A C 1
ATOM 737 O O . LYS A 1 89 ? 17.724 -9.775 -20.158 1.00 76.19 89 LYS A O 1
ATOM 742 N N . ARG A 1 90 ? 19.282 -8.254 -19.586 1.00 80.44 90 ARG A N 1
ATOM 743 C CA . ARG A 1 90 ? 19.881 -8.031 -20.911 1.00 80.44 90 ARG A CA 1
ATOM 744 C C . ARG A 1 90 ? 21.383 -7.841 -20.727 1.00 80.44 90 ARG A C 1
ATOM 746 O O . ARG A 1 90 ? 21.784 -7.305 -19.700 1.00 80.44 90 ARG A O 1
ATOM 753 N N . GLU A 1 91 ? 22.182 -8.248 -21.711 1.00 76.25 91 GLU A N 1
ATOM 754 C CA . GLU A 1 91 ? 23.633 -7.996 -21.708 1.00 76.25 91 GLU A CA 1
ATOM 755 C C . GLU A 1 91 ? 23.948 -6.497 -21.791 1.00 76.25 91 GLU A C 1
ATOM 757 O O . GLU A 1 91 ? 24.866 -6.019 -21.136 1.00 76.25 91 GLU A O 1
ATOM 762 N N . TYR A 1 92 ? 23.128 -5.741 -22.530 1.00 79.81 92 TYR A N 1
ATOM 763 C CA . TYR A 1 92 ? 23.206 -4.286 -22.614 1.00 79.81 92 TYR A CA 1
ATOM 764 C C . TYR A 1 92 ? 21.858 -3.643 -22.267 1.00 79.81 92 TYR A C 1
ATOM 766 O O . TYR A 1 92 ? 20.830 -3.936 -22.889 1.00 79.81 92 TYR A O 1
ATOM 774 N N . GLN A 1 93 ? 21.861 -2.750 -21.275 1.00 78.25 93 GLN A N 1
ATOM 775 C CA . GLN A 1 93 ? 20.734 -1.865 -20.978 1.00 78.25 93 GLN A CA 1
ATOM 776 C C . GLN A 1 93 ? 20.963 -0.515 -21.667 1.00 78.25 93 GLN A C 1
ATOM 778 O O . GLN A 1 93 ? 22.034 0.066 -21.497 1.00 78.25 93 GLN A O 1
ATOM 783 N N . PRO A 1 94 ? 19.987 0.020 -22.424 1.00 88.06 94 PRO A N 1
ATOM 784 C CA . PRO A 1 94 ? 20.113 1.353 -22.998 1.00 88.06 94 PRO A CA 1
ATOM 785 C C . PRO A 1 94 ? 20.373 2.392 -21.904 1.00 88.06 94 PRO A C 1
ATOM 787 O O . PRO A 1 94 ? 19.656 2.423 -20.904 1.00 88.06 94 PRO A O 1
ATOM 790 N N . TRP A 1 95 ? 21.332 3.290 -22.129 1.00 84.88 95 TRP A N 1
ATOM 791 C CA . TRP A 1 95 ? 21.725 4.336 -21.171 1.00 84.88 95 TRP A CA 1
ATOM 792 C C . TRP A 1 95 ? 20.545 5.135 -20.601 1.00 84.88 95 TRP A C 1
ATOM 794 O O . TRP A 1 95 ? 20.515 5.455 -19.418 1.00 84.88 95 TRP A O 1
ATOM 804 N N . ARG A 1 96 ? 19.525 5.410 -21.425 1.00 87.94 96 ARG A N 1
ATOM 805 C CA . ARG A 1 96 ? 18.304 6.109 -20.989 1.00 87.94 96 ARG A CA 1
ATOM 806 C C . ARG A 1 96 ? 17.528 5.335 -19.921 1.00 87.94 96 ARG A C 1
ATOM 808 O O . ARG A 1 96 ? 16.986 5.945 -19.011 1.00 87.94 96 ARG A O 1
ATOM 815 N N . VAL A 1 97 ? 17.471 4.007 -20.033 1.00 85.69 97 VAL A N 1
ATOM 816 C CA . VAL A 1 97 ? 16.774 3.146 -19.067 1.00 85.69 97 VAL A CA 1
ATOM 817 C C . VAL A 1 97 ? 17.550 3.095 -17.757 1.00 85.69 97 VAL A C 1
ATOM 819 O O . VAL A 1 97 ? 16.932 3.223 -16.708 1.00 85.69 97 VAL A O 1
ATOM 822 N N . GLN A 1 98 ? 18.882 2.977 -17.812 1.00 84.62 98 GLN A N 1
ATOM 823 C CA . GLN A 1 98 ? 19.728 3.050 -16.615 1.00 84.62 98 GLN A CA 1
ATOM 824 C C . GLN A 1 98 ? 19.565 4.393 -15.906 1.00 84.62 98 GLN A C 1
ATOM 826 O O . GLN A 1 98 ? 19.232 4.412 -14.733 1.00 84.62 98 GLN A O 1
ATOM 831 N N . TYR A 1 99 ? 19.660 5.504 -16.640 1.00 88.94 99 TYR A N 1
ATOM 832 C CA . TYR A 1 99 ? 19.505 6.840 -16.068 1.00 88.94 99 TYR A CA 1
ATOM 833 C C . TYR A 1 99 ? 18.155 7.037 -15.362 1.00 88.94 99 TYR A C 1
ATOM 835 O O . TYR A 1 99 ? 18.097 7.575 -14.258 1.00 88.94 99 TYR A O 1
ATOM 843 N N . VAL A 1 100 ? 17.056 6.581 -15.975 1.00 90.25 100 VAL A N 1
ATOM 844 C CA . VAL A 1 100 ? 15.725 6.647 -15.349 1.00 90.25 100 VAL A CA 1
ATOM 845 C C . VAL A 1 100 ? 15.646 5.730 -14.130 1.00 90.25 100 VAL A C 1
ATOM 847 O O . VAL A 1 100 ? 15.116 6.143 -13.104 1.00 90.25 100 VAL A O 1
ATOM 850 N N . LEU A 1 101 ? 16.174 4.507 -14.222 1.00 87.25 101 LEU A N 1
ATOM 851 C CA . LEU A 1 101 ? 16.160 3.542 -13.125 1.00 87.25 101 LEU A CA 1
ATOM 852 C C . LEU A 1 101 ? 16.966 4.057 -11.926 1.00 87.25 101 LEU A C 1
ATOM 854 O O . LEU A 1 101 ? 16.452 4.059 -10.812 1.00 87.25 101 LEU A O 1
ATOM 858 N N . ASP A 1 102 ? 18.164 4.582 -12.164 1.00 86.94 102 ASP A N 1
ATOM 859 C CA . ASP A 1 102 ? 19.008 5.207 -11.148 1.00 86.94 102 ASP A CA 1
ATOM 860 C C . ASP A 1 102 ? 18.318 6.429 -10.536 1.00 86.94 102 ASP A C 1
ATOM 862 O O . ASP A 1 102 ? 18.299 6.587 -9.315 1.00 86.94 102 ASP A O 1
ATOM 866 N N . GLY A 1 103 ? 17.677 7.263 -11.361 1.00 90.19 103 GLY A N 1
ATOM 867 C CA . GLY A 1 103 ? 16.912 8.418 -10.897 1.00 90.19 103 GLY A CA 1
ATOM 868 C C . GLY A 1 103 ? 15.737 8.031 -9.996 1.00 90.19 103 GLY A C 1
ATOM 869 O O . GLY A 1 103 ? 15.564 8.610 -8.921 1.00 90.19 103 GLY A O 1
ATOM 870 N N . VAL A 1 104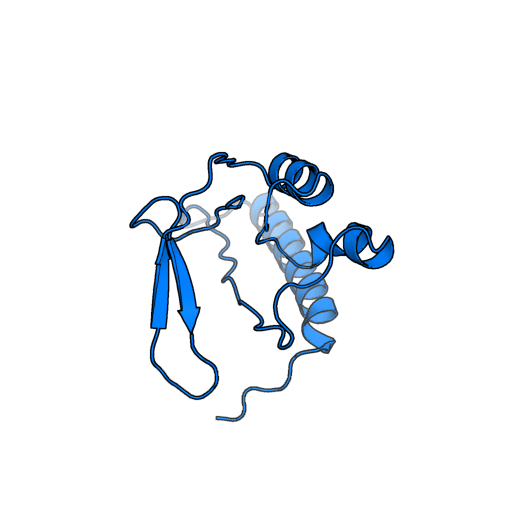 ? 14.943 7.037 -10.396 1.00 90.06 104 VAL A N 1
ATOM 871 C CA . VAL A 1 104 ? 13.798 6.542 -9.615 1.00 90.06 104 VAL A CA 1
ATOM 872 C C . VAL A 1 104 ? 14.271 5.883 -8.322 1.00 90.06 104 VAL A C 1
ATOM 874 O O . VAL A 1 104 ? 13.750 6.202 -7.254 1.00 90.06 104 VAL A O 1
ATOM 877 N N . LEU A 1 105 ? 15.289 5.020 -8.386 1.00 86.81 105 LEU A N 1
ATOM 878 C CA . LEU A 1 105 ? 15.846 4.359 -7.207 1.00 86.81 105 LEU A CA 1
ATOM 879 C C . LEU A 1 105 ? 16.435 5.362 -6.220 1.00 86.81 105 LEU A C 1
ATOM 881 O O . LEU A 1 105 ? 16.230 5.216 -5.018 1.00 86.81 105 LEU A O 1
ATOM 885 N N . ASN A 1 106 ? 17.139 6.388 -6.697 1.00 87.62 106 ASN A N 1
ATOM 886 C CA . ASN A 1 106 ? 17.716 7.398 -5.821 1.00 87.62 106 ASN A CA 1
ATOM 887 C C . ASN A 1 106 ? 16.631 8.238 -5.130 1.00 87.62 106 ASN A C 1
ATOM 889 O O . ASN A 1 106 ? 16.714 8.467 -3.926 1.00 87.62 106 ASN A O 1
ATOM 893 N N . ASN A 1 107 ? 15.573 8.622 -5.853 1.00 87.62 107 ASN A N 1
ATOM 894 C CA . ASN A 1 107 ? 14.425 9.313 -5.259 1.00 87.62 107 ASN A CA 1
ATOM 895 C C . ASN A 1 107 ? 13.714 8.445 -4.214 1.00 87.62 107 ASN A C 1
ATOM 897 O O . ASN A 1 107 ? 13.435 8.917 -3.114 1.00 87.62 107 ASN A O 1
ATOM 901 N N . LEU A 1 108 ? 13.461 7.172 -4.530 1.00 85.94 108 LEU A N 1
ATOM 902 C CA . LEU A 1 108 ? 12.845 6.236 -3.589 1.00 85.94 108 LEU A CA 1
ATOM 903 C C . LEU A 1 108 ? 13.717 6.046 -2.345 1.00 85.94 108 LEU A C 1
ATOM 905 O O . LEU A 1 108 ? 13.210 6.134 -1.234 1.00 85.94 108 LEU A O 1
ATOM 909 N N . ARG A 1 109 ? 15.034 5.869 -2.506 1.00 83.25 109 ARG A N 1
ATOM 910 C CA . ARG A 1 109 ? 15.976 5.768 -1.380 1.00 83.25 109 ARG A CA 1
ATOM 911 C C . ARG A 1 109 ? 15.961 7.014 -0.504 1.00 83.25 109 ARG A C 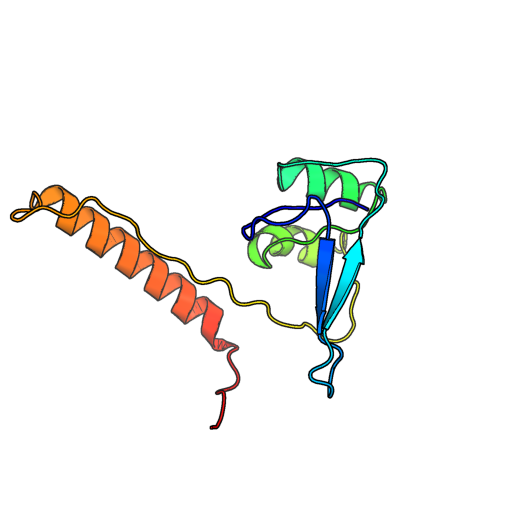1
ATOM 913 O O . ARG A 1 109 ? 15.965 6.879 0.713 1.00 83.25 109 ARG A O 1
ATOM 920 N N . GLN A 1 110 ? 15.919 8.208 -1.093 1.00 83.88 110 GLN A N 1
ATOM 921 C CA . GLN A 1 110 ? 15.832 9.456 -0.333 1.00 83.88 110 GLN A CA 1
ATOM 922 C C . GLN A 1 110 ? 14.512 9.567 0.436 1.00 83.88 110 GLN A C 1
ATOM 924 O O . GLN A 1 110 ? 14.533 9.926 1.610 1.00 83.88 110 GLN A O 1
ATOM 929 N N . GLN A 1 111 ? 13.382 9.215 -0.183 1.00 79.31 111 GLN A N 1
ATOM 930 C CA . GLN A 1 111 ? 12.081 9.217 0.493 1.00 79.31 111 GLN A CA 1
ATOM 931 C C . GLN A 1 111 ? 12.030 8.196 1.634 1.00 79.31 111 GLN A C 1
ATOM 933 O O . GLN A 1 111 ? 11.562 8.521 2.722 1.00 79.31 111 GLN A O 1
ATOM 938 N N . ILE A 1 112 ? 12.572 6.993 1.420 1.00 77.06 112 ILE A N 1
ATOM 939 C CA . ILE A 1 112 ? 12.673 5.966 2.462 1.00 77.06 112 ILE A CA 1
ATOM 940 C C . ILE A 1 112 ? 13.604 6.436 3.580 1.00 77.06 112 ILE A C 1
ATOM 942 O O . ILE A 1 112 ? 13.238 6.315 4.737 1.00 77.06 112 ILE A O 1
ATOM 946 N N . ALA A 1 113 ? 14.769 7.015 3.276 1.00 74.50 113 ALA A N 1
ATOM 947 C CA . ALA A 1 113 ? 15.700 7.513 4.292 1.00 74.50 113 ALA A CA 1
ATOM 948 C C . ALA A 1 113 ? 15.095 8.645 5.143 1.00 74.50 113 ALA A C 1
ATOM 950 O O . ALA A 1 113 ? 15.329 8.707 6.348 1.00 74.50 113 ALA A O 1
ATOM 951 N N . GLN A 1 114 ? 14.287 9.516 4.532 1.00 66.50 114 GLN A N 1
ATOM 952 C CA . GLN A 1 114 ? 13.540 10.559 5.239 1.00 66.50 114 GLN A CA 1
ATOM 953 C C . GLN A 1 114 ? 12.418 9.975 6.111 1.00 66.50 114 GLN A C 1
ATOM 955 O O . GLN A 1 114 ? 12.190 10.465 7.213 1.00 66.50 114 GLN A O 1
ATOM 960 N N . ALA A 1 115 ? 11.739 8.921 5.648 1.00 64.00 115 ALA A N 1
ATOM 961 C CA . ALA A 1 115 ? 10.707 8.222 6.414 1.00 64.00 115 ALA A CA 1
ATOM 962 C C . ALA A 1 115 ? 11.287 7.322 7.527 1.00 64.00 115 ALA A C 1
ATOM 964 O O . ALA A 1 115 ? 10.672 7.164 8.576 1.00 64.00 115 ALA A O 1
ATOM 965 N N . ALA A 1 116 ? 12.489 6.774 7.327 1.00 57.03 116 ALA A N 1
ATOM 966 C CA . ALA A 1 116 ? 13.180 5.864 8.240 1.00 57.03 116 ALA A CA 1
ATOM 967 C C . ALA A 1 116 ? 13.915 6.571 9.390 1.00 57.03 116 ALA A C 1
ATOM 969 O O . ALA A 1 116 ? 14.473 5.897 10.249 1.00 57.03 116 ALA A O 1
ATOM 970 N N . HIS A 1 117 ? 13.889 7.906 9.477 1.00 48.34 117 HIS A N 1
ATOM 971 C CA . HIS A 1 117 ? 14.430 8.647 10.629 1.00 48.34 117 HIS A CA 1
ATOM 972 C C . HIS A 1 117 ? 13.658 8.400 11.950 1.00 48.34 117 HIS A C 1
ATOM 974 O O . HIS A 1 117 ? 13.966 9.017 12.965 1.00 48.34 117 HIS A O 1
ATOM 980 N N . GLY A 1 118 ? 12.658 7.507 11.942 1.00 46.25 118 GLY A N 1
ATOM 981 C CA . GLY A 1 118 ? 11.995 6.938 13.120 1.00 46.25 118 GLY A CA 1
ATOM 982 C C . GLY A 1 118 ? 12.301 5.452 13.372 1.00 46.25 118 GLY A C 1
ATOM 983 O O . GLY A 1 118 ? 11.574 4.822 14.129 1.00 46.25 118 GLY A O 1
ATOM 984 N N . ARG A 1 119 ? 13.327 4.877 12.730 1.00 47.84 119 ARG A N 1
ATOM 985 C CA . ARG A 1 119 ? 13.757 3.479 12.902 1.00 47.84 119 ARG A CA 1
ATOM 986 C C . ARG A 1 119 ? 14.477 3.310 14.251 1.00 47.84 119 ARG A C 1
ATOM 988 O O . ARG A 1 119 ? 15.556 3.881 14.392 1.00 47.84 119 ARG A O 1
ATOM 995 N N . PRO A 1 120 ? 13.971 2.529 15.223 1.00 39.38 120 PRO A N 1
ATOM 996 C CA . PRO A 1 120 ? 14.857 1.943 16.213 1.00 39.38 120 PRO A CA 1
ATOM 997 C C . PRO A 1 120 ? 15.717 0.899 15.496 1.00 39.38 120 PRO A C 1
ATOM 999 O O . PRO A 1 120 ? 15.222 0.087 14.707 1.00 39.38 120 PRO A O 1
ATOM 1002 N N . GLU A 1 121 ? 17.023 1.003 15.698 1.00 40.50 121 GLU A N 1
ATOM 1003 C CA . GLU A 1 121 ? 18.004 0.045 15.210 1.00 40.50 121 GLU A CA 1
ATOM 1004 C C . GLU A 1 121 ? 17.632 -1.338 15.762 1.00 40.50 121 GLU A C 1
ATOM 1006 O O . GLU A 1 121 ? 17.381 -1.503 16.954 1.00 40.50 121 GLU A O 1
ATOM 1011 N N . LEU A 1 122 ? 17.489 -2.315 14.865 1.00 39.81 122 LEU A N 1
ATOM 1012 C CA . LEU A 1 122 ? 17.430 -3.719 15.250 1.00 39.81 122 LEU A CA 1
ATOM 1013 C C . LEU A 1 122 ? 18.850 -4.077 15.695 1.00 39.81 122 LEU A C 1
ATOM 1015 O O . LEU A 1 122 ? 19.700 -4.318 14.839 1.00 39.81 122 LEU A O 1
ATOM 1019 N N . ASP A 1 123 ? 19.101 -4.005 17.002 1.00 34.62 123 ASP A N 1
ATOM 1020 C CA . ASP A 1 123 ? 20.251 -4.652 17.630 1.00 34.62 123 ASP A CA 1
ATOM 1021 C C . ASP A 1 123 ? 20.109 -6.175 17.444 1.00 34.62 123 ASP A C 1
ATOM 1023 O O . ASP A 1 123 ? 19.039 -6.738 17.705 1.00 34.62 123 ASP A O 1
ATOM 1027 N N . ASP A 1 124 ? 21.180 -6.784 16.924 1.00 33.09 124 ASP A N 1
ATOM 1028 C CA . ASP A 1 124 ? 21.401 -8.234 16.762 1.00 33.09 124 ASP A CA 1
ATOM 1029 C C . ASP A 1 124 ? 21.304 -9.013 18.090 1.00 33.09 124 ASP A C 1
ATOM 1031 O O . ASP A 1 124 ? 21.764 -8.495 19.138 1.00 33.09 124 ASP A O 1
#

pLDDT: mean 70.57, std 15.22, range [29.77, 90.25]

Secondary structure (DSSP, 8-state):
-B----S--S-TTEEEEEPTTS--EEEEE---S---S-HHHHHHHHHTTS--B---HHHHHHHHHTTSS--SSSS-PPPP----------SS--HHHHHHHHHHHHHHHHHHHHHGGG------

Foldseek 3Di:
DEEEDDDDDDDPAWDWDADVPDNDIDTDRDPAPDYDHDPVVRVVCVLVVRDDYDDDPVVCVVVVVVVSDDDPDPDPDDDDDDDDDDDDDDPDDPPVVVVVVCVVVVVVVVVVVVVCPVDDDPDD

Sequence (124 aa):
MISYQELVRTFPNIWRFRVHGSDDVQDYRVTGNYICDNTQTALELARNNLGIVFAPKESLRKELKNGSLVPCFPHQEEWWLDLTAIFRKREYQPWRVQYVLDGVLNNLRQQIAQAAHGRPELDD

Radius of gyration: 18.34 Å; chains: 1; bounding box: 43×34×46 Å